Protein AF-A0A7S1RTN8-F1 (afdb_monomer_lite)

Sequence (122 aa):
GVLTSPSHCTRFRGFDPRIYHPIDSIPSDAVILLLIDGVSTAAHLGLPLRWCVLLPMEILCLASYGLTVFTGASGEDLHTGIYCLAFLTAITIAGSLSKREHEYGEREVWTDLLNEKSLRCE

Organism: Alexandrium catenella (NCBI:txid2925)

Structure (mmCIF, N/CA/C/O backbone):
data_AF-A0A7S1RTN8-F1
#
_entry.id   AF-A0A7S1RTN8-F1
#
loop_
_atom_site.group_PDB
_atom_site.id
_atom_site.type_symbol
_atom_site.label_atom_id
_atom_site.label_alt_id
_atom_site.label_comp_id
_atom_site.label_asym_id
_atom_site.label_entity_id
_atom_site.label_seq_id
_atom_site.pdbx_PDB_ins_code
_atom_site.Cartn_x
_atom_site.Cartn_y
_atom_site.Cartn_z
_atom_site.occupancy
_atom_site.B_iso_or_equiv
_atom_site.auth_seq_id
_atom_site.auth_comp_id
_atom_site.auth_asym_id
_atom_site.auth_atom_id
_atom_site.pdbx_PDB_model_num
ATOM 1 N N . GLY A 1 1 ? 1.403 -15.242 -19.574 1.00 44.47 1 GLY A N 1
ATOM 2 C CA . GLY A 1 1 ? 2.507 -15.099 -20.541 1.00 44.47 1 GLY A CA 1
ATOM 3 C C . GLY A 1 1 ? 3.063 -13.691 -20.527 1.00 44.47 1 GLY A C 1
ATOM 4 O O . GLY A 1 1 ? 2.900 -12.995 -21.511 1.00 44.47 1 GLY A O 1
ATOM 5 N N . VAL A 1 2 ? 3.686 -13.272 -19.419 1.00 49.06 2 VAL A N 1
ATOM 6 C CA . VAL A 1 2 ? 4.279 -11.923 -19.259 1.00 49.06 2 VAL A CA 1
ATOM 7 C C . VAL A 1 2 ? 5.787 -11.934 -19.573 1.00 49.06 2 VAL A C 1
ATOM 9 O O . VAL A 1 2 ? 6.344 -10.943 -20.023 1.00 49.06 2 VAL A O 1
ATOM 12 N N . LEU A 1 3 ? 6.439 -13.097 -19.460 1.00 49.47 3 LEU A N 1
ATOM 13 C CA . LEU A 1 3 ? 7.886 -13.266 -19.665 1.00 49.47 3 LEU A CA 1
ATOM 14 C C . LEU A 1 3 ? 8.354 -13.234 -21.131 1.00 49.47 3 LEU A C 1
ATOM 16 O O . LEU A 1 3 ? 9.554 -13.264 -21.375 1.00 49.47 3 LEU A O 1
ATOM 20 N N . THR A 1 4 ? 7.447 -13.184 -22.108 1.00 52.47 4 THR A N 1
ATOM 21 C CA . THR A 1 4 ? 7.804 -13.172 -23.540 1.00 52.47 4 THR A CA 1
ATOM 22 C C . THR A 1 4 ? 7.675 -11.795 -24.187 1.00 52.47 4 THR A C 1
ATOM 24 O O . THR A 1 4 ? 7.833 -11.691 -25.401 1.00 52.47 4 THR A O 1
ATOM 27 N N . SER A 1 5 ? 7.372 -10.739 -23.420 1.00 59.66 5 SER A N 1
ATOM 28 C CA . SER A 1 5 ? 7.313 -9.393 -23.994 1.00 59.66 5 SER A CA 1
ATOM 29 C C . SER A 1 5 ? 8.721 -8.931 -24.401 1.00 59.66 5 SER A C 1
ATOM 31 O O . SER A 1 5 ? 9.625 -8.963 -23.558 1.00 59.66 5 SER A O 1
ATOM 33 N N . PRO A 1 6 ? 8.926 -8.460 -25.648 1.00 61.41 6 PRO A N 1
ATOM 34 C CA . PRO A 1 6 ? 10.224 -7.983 -26.137 1.00 61.41 6 PRO A CA 1
ATOM 35 C C . PRO A 1 6 ? 10.868 -6.924 -25.230 1.00 61.41 6 PRO A C 1
ATOM 37 O O . PRO A 1 6 ? 12.087 -6.917 -25.057 1.00 61.41 6 PRO A O 1
ATOM 40 N N . SER A 1 7 ? 10.040 -6.096 -24.587 1.00 61.41 7 SER A N 1
ATOM 41 C CA . SER A 1 7 ? 10.443 -5.020 -23.677 1.00 61.41 7 SER A CA 1
ATOM 42 C C . SER A 1 7 ? 11.124 -5.505 -22.389 1.00 61.41 7 SER A C 1
ATOM 44 O O . SER A 1 7 ? 12.024 -4.836 -21.877 1.00 61.41 7 SER A O 1
ATOM 46 N N . HIS A 1 8 ? 10.763 -6.684 -21.869 1.00 61.00 8 HIS A N 1
ATOM 47 C CA . HIS A 1 8 ? 11.448 -7.259 -20.704 1.00 61.00 8 HIS A CA 1
ATOM 48 C C . HIS A 1 8 ? 12.825 -7.811 -21.089 1.00 61.00 8 HIS A C 1
ATOM 50 O O . HIS A 1 8 ? 13.794 -7.656 -20.343 1.00 61.00 8 HIS A O 1
ATOM 56 N N . CYS A 1 9 ? 12.951 -8.403 -22.281 1.00 65.00 9 CYS A N 1
ATOM 57 C CA . CYS A 1 9 ? 14.220 -8.944 -22.767 1.00 65.00 9 CYS A CA 1
ATOM 58 C C . CYS A 1 9 ? 15.269 -7.856 -23.044 1.00 65.00 9 CYS A C 1
ATOM 60 O O . CYS A 1 9 ? 16.458 -8.089 -22.818 1.00 65.00 9 CYS A O 1
ATOM 62 N N . THR A 1 10 ? 14.861 -6.672 -23.510 1.00 68.44 10 THR A N 1
ATOM 63 C CA . THR A 1 10 ? 15.782 -5.542 -23.734 1.00 68.44 10 THR A CA 1
ATOM 64 C C . THR A 1 10 ? 16.345 -4.995 -22.425 1.00 68.44 10 THR A C 1
ATOM 66 O O . THR A 1 10 ? 17.533 -4.676 -22.356 1.00 68.44 10 THR A O 1
ATOM 69 N N . ARG A 1 11 ? 15.536 -4.990 -21.359 1.00 65.62 11 ARG A N 1
ATOM 70 C CA . ARG A 1 11 ? 15.937 -4.490 -20.040 1.00 65.62 11 ARG A CA 1
ATOM 71 C C . ARG A 1 11 ? 16.964 -5.391 -19.350 1.00 65.62 11 ARG A C 1
ATOM 73 O O . ARG A 1 11 ? 17.952 -4.893 -18.820 1.00 65.62 11 ARG A O 1
ATOM 80 N N . PHE A 1 12 ? 16.808 -6.715 -19.450 1.00 68.75 12 PHE A N 1
ATOM 81 C CA . PHE A 1 12 ? 17.825 -7.675 -18.981 1.00 68.75 12 PHE A CA 1
ATOM 82 C C . PHE A 1 12 ? 19.175 -7.531 -19.696 1.00 68.75 12 PHE A C 1
ATOM 84 O O . PHE A 1 12 ? 20.207 -7.913 -19.151 1.00 68.75 12 PHE A O 1
ATOM 91 N N . ARG A 1 13 ? 19.182 -6.975 -20.911 1.00 77.25 13 ARG A N 1
ATOM 92 C CA . ARG A 1 13 ? 20.401 -6.696 -21.680 1.00 77.25 13 ARG A CA 1
ATOM 93 C C . ARG A 1 13 ? 21.003 -5.316 -21.389 1.00 77.25 13 ARG A C 1
ATOM 95 O O . ARG A 1 13 ? 21.981 -4.954 -22.033 1.00 77.25 13 ARG A O 1
ATOM 102 N N . GLY A 1 14 ? 20.442 -4.561 -20.441 1.00 72.56 14 GLY A N 1
ATOM 103 C CA . GLY A 1 14 ? 20.922 -3.232 -20.058 1.00 72.56 14 GLY A CA 1
ATOM 104 C C . GLY A 1 14 ? 20.532 -2.112 -21.026 1.00 72.56 14 GLY A C 1
ATOM 105 O O . GLY A 1 14 ? 21.054 -1.008 -20.907 1.00 72.56 14 GLY A O 1
ATOM 106 N N . PHE A 1 15 ? 19.633 -2.374 -21.978 1.00 74.12 15 PHE A N 1
ATOM 107 C CA . PHE A 1 15 ? 19.115 -1.345 -22.874 1.00 74.12 15 PHE A CA 1
ATOM 108 C C . PHE A 1 15 ? 17.855 -0.716 -22.292 1.00 74.12 15 PHE A C 1
ATOM 110 O O . PHE A 1 15 ? 16.986 -1.420 -21.777 1.00 74.12 1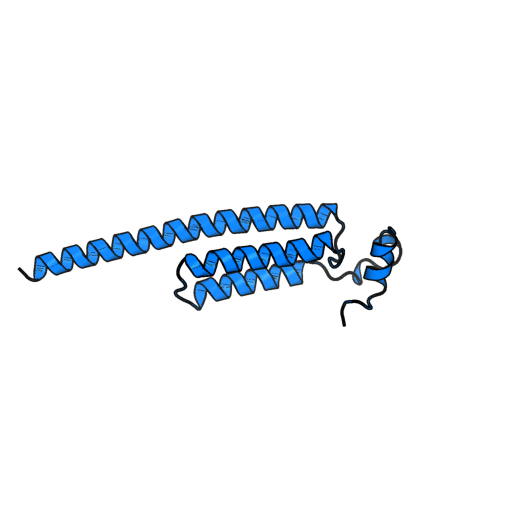5 PHE A O 1
ATOM 117 N N . ASP A 1 16 ? 17.749 0.605 -22.422 1.00 67.06 16 ASP A N 1
ATOM 118 C CA . ASP A 1 16 ? 16.547 1.337 -22.046 1.00 67.06 16 ASP A CA 1
ATOM 119 C C . ASP A 1 16 ? 15.407 0.998 -23.032 1.00 67.06 16 ASP A C 1
ATOM 121 O O . ASP A 1 16 ? 15.510 1.308 -24.227 1.00 67.06 16 ASP A O 1
ATOM 125 N N . PRO A 1 17 ? 14.328 0.327 -22.581 1.00 64.62 17 PRO A N 1
ATOM 126 C CA . PRO A 1 17 ? 13.216 -0.064 -23.443 1.00 64.62 17 PRO A CA 1
ATOM 127 C C . PRO A 1 17 ? 12.467 1.137 -24.037 1.00 64.62 17 PRO A C 1
ATOM 129 O O . PRO A 1 17 ? 11.834 0.981 -25.085 1.00 64.62 17 PRO A O 1
ATOM 132 N N . ARG A 1 18 ? 12.579 2.333 -23.440 1.00 66.00 18 ARG A N 1
ATOM 133 C CA . ARG A 1 18 ? 11.936 3.564 -23.934 1.00 66.00 18 ARG A CA 1
ATOM 134 C C . ARG A 1 18 ? 12.508 4.053 -25.262 1.00 66.00 18 ARG A C 1
ATOM 136 O O . ARG A 1 18 ? 11.848 4.797 -25.977 1.00 66.00 18 ARG A O 1
ATOM 143 N N . ILE A 1 19 ? 13.720 3.620 -25.608 1.00 71.56 19 ILE A N 1
ATOM 144 C CA . ILE A 1 19 ? 14.379 3.982 -26.869 1.00 71.56 19 ILE A CA 1
ATOM 145 C C . ILE A 1 19 ? 13.813 3.166 -28.042 1.00 71.56 19 ILE A C 1
ATOM 147 O O . ILE A 1 19 ? 13.777 3.648 -29.172 1.00 71.56 19 ILE A O 1
ATOM 151 N N . TYR A 1 20 ? 13.371 1.932 -27.785 1.00 66.88 20 TYR A N 1
ATOM 152 C CA . TYR A 1 20 ? 13.016 0.966 -28.831 1.00 66.88 20 TYR A CA 1
ATOM 153 C C . TYR A 1 20 ? 11.511 0.748 -28.987 1.00 66.88 20 TYR A C 1
ATOM 155 O O . TYR A 1 20 ? 11.074 0.257 -30.028 1.00 66.88 20 TYR A O 1
ATOM 163 N N . HIS A 1 21 ? 10.719 1.108 -27.976 1.00 65.75 21 HIS A N 1
ATOM 164 C CA . HIS A 1 21 ? 9.272 0.946 -27.991 1.00 65.75 21 HIS A CA 1
ATOM 165 C C . HIS A 1 21 ? 8.561 2.303 -27.894 1.00 65.75 21 HIS A C 1
ATOM 167 O O . HIS A 1 21 ? 8.948 3.133 -27.072 1.00 65.75 21 HIS A O 1
ATOM 173 N N . PRO A 1 22 ? 7.516 2.547 -28.711 1.00 66.56 22 PRO A N 1
ATOM 174 C CA . PRO A 1 22 ? 6.717 3.762 -28.608 1.00 66.56 22 PRO A CA 1
ATOM 175 C C . PRO A 1 22 ? 6.112 3.866 -27.203 1.00 66.56 22 PRO A C 1
ATOM 177 O O . PRO A 1 22 ? 5.616 2.872 -26.668 1.00 66.56 22 PRO A O 1
ATOM 180 N N . ILE A 1 23 ? 6.162 5.070 -26.625 1.00 60.62 23 ILE A N 1
ATOM 181 C CA . ILE A 1 23 ? 5.749 5.389 -25.244 1.00 60.62 23 ILE A CA 1
ATOM 182 C C . ILE A 1 23 ? 4.338 4.859 -24.928 1.00 60.62 23 ILE A C 1
ATOM 184 O O . ILE A 1 23 ? 4.092 4.392 -23.821 1.00 60.62 23 ILE A O 1
ATOM 188 N N . ASP A 1 24 ? 3.456 4.805 -25.926 1.00 61.47 24 ASP A N 1
ATOM 189 C CA . ASP A 1 24 ? 2.072 4.330 -25.796 1.00 61.47 24 ASP A CA 1
ATOM 190 C C . ASP A 1 24 ? 1.932 2.809 -25.581 1.00 61.47 24 ASP A C 1
ATOM 192 O O . ASP A 1 24 ? 0.837 2.313 -25.320 1.00 61.47 24 ASP A O 1
ATOM 196 N N . SER A 1 25 ? 3.021 2.044 -25.713 1.00 60.19 25 SER A N 1
ATOM 197 C CA . SER A 1 25 ? 3.013 0.577 -25.604 1.00 60.19 25 SER A CA 1
ATOM 198 C C . SER A 1 25 ? 3.550 0.037 -24.278 1.00 60.19 25 SER A C 1
ATOM 200 O O . SER A 1 25 ? 3.464 -1.170 -24.040 1.00 60.19 25 SER A O 1
ATOM 202 N N . ILE A 1 26 ? 4.089 0.899 -23.408 1.00 62.34 26 ILE A N 1
ATOM 203 C CA . ILE A 1 26 ? 4.554 0.490 -22.081 1.00 62.34 26 ILE A CA 1
ATOM 204 C C . ILE A 1 26 ? 3.364 0.603 -21.119 1.00 62.34 26 ILE A C 1
ATOM 206 O O . ILE A 1 26 ? 2.899 1.714 -20.859 1.00 62.34 26 ILE A O 1
ATOM 210 N N . PRO A 1 27 ? 2.827 -0.516 -20.600 1.00 66.31 27 PRO A N 1
ATOM 211 C CA . PRO A 1 27 ? 1.745 -0.454 -19.630 1.00 66.31 27 PRO A CA 1
ATOM 212 C C . PRO A 1 27 ? 2.246 0.253 -18.368 1.00 66.31 27 PRO A C 1
ATOM 214 O O . PRO A 1 27 ? 3.229 -0.173 -17.768 1.00 66.31 27 PRO A O 1
ATOM 217 N N . SER A 1 28 ? 1.572 1.339 -17.984 1.00 75.44 28 SER A N 1
ATOM 218 C CA . SER A 1 28 ? 1.885 2.066 -16.754 1.00 75.44 28 SER A CA 1
ATOM 219 C C . SER A 1 28 ? 1.664 1.175 -15.531 1.00 75.44 28 SER A C 1
ATOM 221 O O . SER A 1 28 ? 0.643 0.482 -15.427 1.00 75.44 28 SER A O 1
ATOM 223 N N . ASP A 1 29 ? 2.575 1.266 -14.559 1.00 79.56 29 ASP A N 1
ATOM 224 C CA . ASP A 1 29 ? 2.470 0.576 -13.266 1.00 79.56 29 ASP A CA 1
ATOM 225 C C . ASP A 1 29 ? 1.206 0.985 -12.477 1.00 79.56 29 ASP A C 1
ATOM 227 O O . ASP A 1 29 ? 0.823 0.305 -11.523 1.00 79.56 29 ASP A O 1
ATOM 231 N N . ALA A 1 30 ? 0.511 2.050 -12.897 1.00 82.25 30 ALA A N 1
ATOM 232 C CA . ALA A 1 30 ? -0.740 2.517 -12.309 1.00 82.25 30 ALA A CA 1
ATOM 233 C C . ALA A 1 30 ? -1.798 1.412 -12.170 1.00 82.25 30 ALA A C 1
ATOM 235 O O . ALA A 1 30 ? -2.492 1.370 -11.160 1.00 82.25 30 ALA A O 1
ATOM 236 N N . VAL A 1 31 ? -1.906 0.487 -13.133 1.00 83.00 31 VAL A N 1
ATOM 237 C CA . VAL A 1 31 ? -2.875 -0.624 -13.048 1.00 83.00 31 VAL A CA 1
ATOM 238 C C . VAL A 1 31 ? -2.507 -1.593 -11.923 1.00 83.00 31 VAL A C 1
ATOM 240 O O . VAL A 1 31 ? -3.381 -2.044 -11.187 1.00 83.00 31 VAL A O 1
ATOM 243 N N . ILE A 1 32 ? -1.216 -1.896 -11.761 1.00 81.50 32 ILE A N 1
ATOM 244 C CA . ILE A 1 32 ? -0.720 -2.788 -10.704 1.00 81.50 32 ILE A CA 1
ATOM 245 C C . ILE A 1 32 ? -0.925 -2.131 -9.339 1.00 81.50 32 ILE A C 1
ATOM 247 O O . ILE A 1 32 ? -1.442 -2.766 -8.421 1.00 81.50 32 ILE A O 1
ATOM 251 N N . LEU A 1 33 ? -0.577 -0.849 -9.221 1.00 82.75 33 LEU A N 1
ATOM 252 C CA . LEU A 1 33 ? -0.773 -0.074 -7.997 1.00 82.75 33 LEU A CA 1
ATOM 253 C C . LEU A 1 33 ? -2.256 0.040 -7.630 1.00 82.75 33 LEU A C 1
ATOM 255 O O . LEU A 1 33 ? -2.603 -0.148 -6.469 1.00 82.75 33 LEU A O 1
ATOM 259 N N . LEU A 1 34 ? -3.134 0.261 -8.611 1.00 86.62 34 LEU A N 1
ATOM 260 C CA . LEU A 1 34 ? -4.580 0.324 -8.400 1.00 86.62 34 LEU A CA 1
ATOM 261 C C . LEU A 1 34 ? -5.157 -1.026 -7.955 1.00 86.62 34 LEU A C 1
ATOM 263 O O . LEU A 1 34 ? -6.059 -1.063 -7.124 1.00 86.62 34 LEU A O 1
ATOM 267 N N . LEU A 1 35 ? -4.642 -2.142 -8.479 1.00 86.25 35 LEU A N 1
ATOM 268 C CA . LEU A 1 35 ? -5.044 -3.475 -8.023 1.00 86.25 35 LEU A CA 1
ATOM 269 C C . LEU A 1 35 ? -4.592 -3.739 -6.586 1.00 86.25 35 LEU A C 1
ATOM 271 O O . LEU A 1 35 ? -5.370 -4.276 -5.800 1.00 86.25 35 LEU A O 1
ATOM 275 N N . ILE A 1 36 ? -3.362 -3.354 -6.238 1.00 84.12 36 ILE A N 1
ATOM 276 C CA . ILE A 1 36 ? -2.849 -3.465 -4.867 1.00 84.12 36 ILE A CA 1
ATOM 277 C C . ILE A 1 36 ? -3.713 -2.637 -3.912 1.00 84.12 36 ILE A C 1
ATOM 279 O O . ILE A 1 36 ? -4.150 -3.153 -2.883 1.00 84.12 36 ILE A O 1
ATOM 283 N N . ASP A 1 37 ? -3.994 -1.387 -4.275 1.00 85.19 37 ASP A N 1
ATOM 284 C CA . ASP A 1 37 ? -4.839 -0.490 -3.492 1.00 85.19 37 ASP A CA 1
ATOM 285 C C . ASP A 1 37 ? -6.255 -1.058 -3.340 1.00 85.19 37 ASP A C 1
ATOM 287 O O . ASP A 1 37 ? -6.730 -1.242 -2.225 1.00 85.19 37 ASP A O 1
ATOM 291 N N . GLY A 1 38 ? -6.880 -1.483 -4.440 1.00 86.94 38 GLY A N 1
ATOM 292 C CA . GLY A 1 38 ? -8.222 -2.058 -4.427 1.00 86.94 38 GLY A CA 1
ATOM 293 C C . GLY A 1 38 ? -8.339 -3.328 -3.580 1.00 86.94 38 GLY A C 1
ATOM 294 O O . GLY A 1 38 ? -9.307 -3.471 -2.833 1.00 86.94 38 GLY A O 1
ATOM 295 N N . VAL A 1 39 ? -7.361 -4.239 -3.644 1.00 85.38 39 VAL A N 1
ATO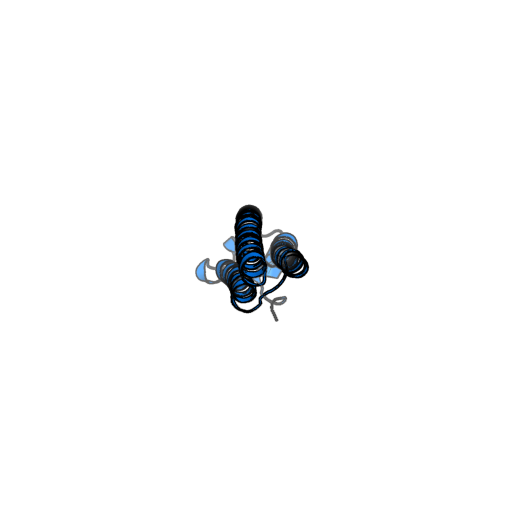M 296 C CA . VAL A 1 39 ? -7.330 -5.440 -2.785 1.00 85.38 39 VAL A CA 1
ATOM 297 C C . VAL A 1 39 ? -7.155 -5.053 -1.320 1.00 85.38 39 VAL A C 1
ATOM 299 O O . VAL A 1 39 ? -7.843 -5.606 -0.461 1.00 85.38 39 VAL A O 1
ATOM 302 N N . SER A 1 40 ? -6.283 -4.083 -1.039 1.00 80.81 40 SER A N 1
ATOM 303 C CA . SER A 1 40 ? -6.083 -3.553 0.308 1.00 80.81 40 SER A CA 1
ATOM 304 C C . SER A 1 40 ? -7.385 -2.963 0.859 1.00 80.81 40 SER A C 1
ATOM 306 O O . SER A 1 40 ? -7.884 -3.412 1.892 1.00 80.81 40 SER A O 1
ATOM 308 N N . THR A 1 41 ? -8.028 -2.054 0.118 1.00 84.25 41 THR A N 1
ATOM 309 C CA . THR A 1 41 ? -9.321 -1.453 0.479 1.00 84.25 41 THR A CA 1
ATOM 310 C C . THR A 1 41 ? -10.422 -2.499 0.650 1.00 84.25 41 THR A C 1
ATOM 312 O O . THR A 1 41 ? -11.165 -2.454 1.631 1.00 84.25 41 THR A O 1
ATOM 315 N N . ALA A 1 42 ? -10.530 -3.468 -0.261 1.00 84.56 42 ALA A N 1
ATOM 316 C CA . ALA A 1 42 ? -11.535 -4.523 -0.169 1.00 84.56 42 ALA A CA 1
ATOM 317 C C . ALA A 1 42 ? -11.326 -5.408 1.068 1.00 84.56 42 ALA A C 1
ATOM 319 O O . ALA A 1 42 ? -12.299 -5.765 1.732 1.00 84.56 42 ALA A O 1
ATOM 320 N N . ALA A 1 43 ? -10.075 -5.723 1.416 1.00 80.38 43 ALA A N 1
ATOM 321 C CA . ALA A 1 43 ? -9.762 -6.461 2.635 1.00 80.38 43 ALA A CA 1
ATOM 322 C C . ALA A 1 43 ? -10.128 -5.671 3.902 1.00 80.38 43 ALA A C 1
ATOM 324 O O . ALA A 1 43 ? -10.567 -6.281 4.875 1.00 80.38 43 ALA A O 1
ATOM 325 N N . HIS A 1 44 ? -9.999 -4.339 3.880 1.00 75.50 44 HIS A N 1
ATOM 326 C CA . HIS A 1 44 ? -10.441 -3.480 4.983 1.00 75.50 44 HIS A CA 1
ATOM 327 C C . HIS A 1 44 ? -11.955 -3.452 5.151 1.00 75.50 44 HIS A C 1
ATOM 329 O O . HIS A 1 44 ? -12.447 -3.548 6.269 1.00 75.50 44 HIS A O 1
ATOM 335 N N . LEU A 1 45 ? -12.693 -3.289 4.054 1.00 80.25 45 LEU A N 1
ATOM 336 C CA . LEU A 1 45 ? -14.145 -3.118 4.113 1.00 80.25 45 LEU A CA 1
ATOM 337 C C . LEU A 1 45 ? -14.884 -4.447 4.287 1.00 80.25 45 LEU A C 1
ATOM 339 O O . LEU A 1 45 ? -15.939 -4.495 4.913 1.00 80.25 45 LEU A O 1
ATOM 343 N N . GLY A 1 46 ? -14.366 -5.515 3.681 1.00 74.62 46 GLY A N 1
ATOM 344 C CA . GLY A 1 46 ? -15.080 -6.781 3.550 1.00 74.62 46 GLY A CA 1
ATOM 345 C C . GLY A 1 46 ? -14.911 -7.728 4.729 1.00 74.62 46 GLY A C 1
ATOM 346 O O . GLY A 1 46 ? -15.710 -8.653 4.878 1.00 74.62 46 GLY A O 1
ATOM 347 N N . LEU A 1 47 ? -13.880 -7.545 5.554 1.00 68.94 47 LEU A N 1
ATOM 348 C CA . LEU A 1 47 ? -13.583 -8.482 6.622 1.00 68.94 47 LEU A CA 1
ATOM 349 C C . LEU A 1 47 ? -13.314 -7.729 7.931 1.00 68.94 47 LEU A C 1
ATOM 351 O O . LEU A 1 47 ? -12.473 -6.834 7.944 1.00 68.94 47 LEU A O 1
ATOM 355 N N . PRO A 1 48 ? -13.931 -8.133 9.059 1.00 69.12 48 PRO A N 1
ATOM 356 C CA . PRO A 1 48 ? -13.528 -7.694 10.396 1.00 69.12 48 PRO A CA 1
ATOM 357 C C . PRO A 1 48 ? -12.192 -8.364 10.774 1.00 69.12 48 PRO A C 1
ATOM 359 O O . PRO A 1 48 ? -12.086 -9.121 11.744 1.00 69.12 48 PRO A O 1
ATOM 362 N N . LEU A 1 49 ? -11.173 -8.187 9.931 1.00 63.84 49 LEU A N 1
ATOM 363 C CA . LEU A 1 49 ? -9.862 -8.784 10.106 1.00 63.84 49 LEU A CA 1
ATOM 364 C C . LEU A 1 49 ? -9.120 -8.043 11.203 1.00 63.84 49 LEU A C 1
ATOM 366 O O . LEU A 1 49 ? -8.911 -6.837 11.152 1.00 63.84 49 LEU A O 1
ATOM 370 N N . ARG A 1 50 ? -8.646 -8.821 12.171 1.00 74.94 50 ARG A N 1
ATOM 371 C CA . ARG A 1 50 ? -7.719 -8.351 13.195 1.00 74.94 50 ARG A CA 1
ATOM 372 C C . ARG A 1 50 ? -6.406 -7.911 12.541 1.00 74.94 50 ARG A C 1
ATOM 374 O O . ARG A 1 50 ? -5.949 -8.553 11.589 1.00 74.94 50 ARG A O 1
ATOM 381 N N . TRP A 1 51 ? -5.741 -6.921 13.143 1.00 77.06 51 TRP A N 1
ATOM 382 C CA . TRP A 1 51 ? -4.374 -6.465 12.820 1.00 77.06 51 TRP A CA 1
ATOM 383 C C . TRP A 1 51 ? -3.405 -7.559 12.394 1.00 77.06 51 TRP A C 1
ATOM 385 O O . TRP A 1 51 ? -2.606 -7.375 11.479 1.00 77.06 51 TRP A O 1
ATOM 395 N N . CYS A 1 52 ? -3.490 -8.707 13.065 1.00 79.69 52 CYS A N 1
ATOM 396 C CA . CYS A 1 52 ? -2.620 -9.852 12.852 1.00 79.69 52 CYS A CA 1
ATOM 397 C C . CYS A 1 52 ? -2.635 -10.384 11.412 1.00 79.69 52 CYS A C 1
ATOM 399 O O . CYS A 1 52 ? -1.640 -10.961 10.993 1.00 79.69 52 CYS A O 1
ATOM 401 N N . VAL A 1 53 ? -3.733 -10.218 10.668 1.00 82.56 53 VAL A N 1
ATOM 402 C CA . VAL A 1 53 ? -3.842 -10.676 9.271 1.00 82.56 53 VAL A CA 1
ATOM 403 C C . VAL A 1 53 ? -3.646 -9.529 8.287 1.00 82.56 53 VAL A C 1
ATOM 405 O O . VAL A 1 53 ? -3.115 -9.723 7.196 1.00 82.56 53 VAL A O 1
ATOM 408 N N . LEU A 1 54 ? -4.034 -8.321 8.684 1.00 83.69 54 LEU A N 1
ATOM 409 C CA . LEU A 1 54 ? -3.941 -7.155 7.825 1.00 83.69 54 LEU A CA 1
ATOM 410 C C . LEU A 1 54 ? -2.488 -6.756 7.540 1.00 83.69 54 LEU A C 1
ATOM 412 O O . LEU A 1 54 ? -2.110 -6.558 6.390 1.00 83.69 54 LEU A O 1
ATOM 416 N N . LEU A 1 55 ? -1.659 -6.719 8.581 1.00 85.75 55 LEU A N 1
ATOM 417 C CA . LEU A 1 55 ? -0.254 -6.341 8.473 1.00 85.75 55 LEU A CA 1
ATOM 418 C C . LEU A 1 55 ? 0.569 -7.271 7.554 1.00 85.75 55 LEU A C 1
ATOM 420 O O . LEU A 1 55 ? 1.271 -6.761 6.682 1.00 85.75 55 LEU A O 1
ATOM 424 N N . PRO A 1 56 ? 0.497 -8.616 7.661 1.00 89.31 56 PRO A N 1
ATOM 425 C CA . PRO A 1 56 ? 1.197 -9.479 6.713 1.00 89.31 56 PRO A CA 1
ATOM 426 C C . PRO A 1 56 ? 0.661 -9.349 5.282 1.00 89.31 56 PRO A C 1
ATOM 428 O O . PRO A 1 56 ? 1.444 -9.486 4.347 1.00 89.31 56 PRO A O 1
ATOM 431 N N . MET A 1 57 ? -0.628 -9.048 5.088 1.00 87.69 57 MET A N 1
ATOM 432 C CA . MET A 1 57 ? -1.182 -8.798 3.753 1.00 87.69 57 MET A CA 1
ATOM 433 C C . MET A 1 57 ? -0.595 -7.518 3.136 1.00 87.69 57 MET A C 1
ATOM 435 O O . MET A 1 57 ? -0.094 -7.563 2.015 1.00 87.69 57 MET A O 1
ATOM 439 N N . GLU A 1 58 ? -0.543 -6.418 3.892 1.00 88.25 58 GLU A N 1
ATOM 440 C CA . GLU A 1 58 ? 0.096 -5.164 3.462 1.00 88.25 58 GLU A CA 1
ATOM 441 C C . GLU A 1 58 ? 1.582 -5.368 3.109 1.00 88.25 58 GLU A C 1
ATOM 443 O O . GLU A 1 58 ? 2.059 -4.883 2.079 1.00 88.25 58 GLU A O 1
ATOM 448 N N . ILE A 1 59 ? 2.309 -6.152 3.915 1.00 92.06 59 ILE A N 1
ATOM 449 C CA . ILE A 1 59 ? 3.708 -6.513 3.636 1.00 92.06 59 ILE A CA 1
ATOM 450 C C . ILE A 1 59 ? 3.819 -7.330 2.346 1.00 92.06 59 ILE A C 1
ATOM 452 O O . ILE A 1 59 ? 4.714 -7.068 1.544 1.00 92.06 59 ILE A O 1
ATOM 456 N N . LEU A 1 60 ? 2.930 -8.302 2.119 1.00 91.75 60 LEU A N 1
ATOM 457 C CA . LEU A 1 60 ? 2.923 -9.096 0.888 1.00 91.75 60 LEU A CA 1
ATOM 458 C C . LEU A 1 60 ? 2.652 -8.226 -0.344 1.00 91.75 60 LEU A C 1
ATOM 460 O O . LEU A 1 60 ? 3.318 -8.403 -1.364 1.00 91.75 60 LEU A O 1
ATOM 464 N N . CYS A 1 61 ? 1.744 -7.255 -0.245 1.00 88.81 61 CYS A N 1
ATOM 465 C CA . CYS A 1 61 ?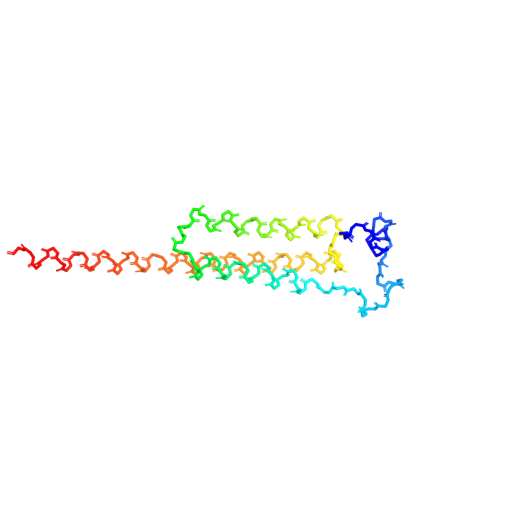 1.492 -6.280 -1.303 1.00 88.81 61 CYS A CA 1
ATOM 466 C C . CYS A 1 61 ? 2.748 -5.458 -1.629 1.00 88.81 61 CYS A C 1
ATOM 468 O O . CYS A 1 61 ? 3.170 -5.424 -2.789 1.00 88.81 61 CYS A O 1
ATOM 470 N N . LEU A 1 62 ? 3.400 -4.876 -0.618 1.00 92.81 62 LEU A N 1
ATOM 471 C CA . LEU A 1 62 ? 4.653 -4.133 -0.800 1.00 92.81 62 LEU A CA 1
ATOM 472 C C . LEU A 1 62 ? 5.771 -5.011 -1.371 1.00 92.81 62 LEU A C 1
ATOM 474 O O . LEU A 1 62 ? 6.466 -4.601 -2.300 1.00 92.81 62 LEU A O 1
ATOM 478 N N . ALA A 1 63 ? 5.922 -6.232 -0.857 1.00 94.19 63 ALA A N 1
ATOM 479 C CA . ALA A 1 63 ? 6.918 -7.187 -1.327 1.00 94.19 63 ALA A CA 1
ATOM 480 C C . ALA A 1 63 ? 6.673 -7.589 -2.786 1.00 94.19 63 ALA A C 1
ATOM 482 O O . ALA A 1 63 ? 7.625 -7.695 -3.557 1.00 94.19 63 ALA A O 1
ATOM 483 N N . SER A 1 64 ? 5.410 -7.769 -3.183 1.00 91.06 64 SER A N 1
ATOM 484 C CA . SER A 1 64 ? 5.047 -8.105 -4.561 1.00 91.06 64 SER A CA 1
ATOM 485 C C . SER A 1 64 ? 5.428 -6.986 -5.535 1.00 91.06 64 SER A C 1
ATOM 487 O O . SER A 1 64 ? 6.048 -7.260 -6.563 1.00 91.06 64 SER A O 1
ATOM 489 N N . TYR A 1 65 ? 5.169 -5.724 -5.174 1.00 89.69 65 TYR A N 1
ATOM 490 C CA . TYR A 1 65 ? 5.575 -4.581 -5.989 1.00 89.69 65 TYR A CA 1
ATOM 491 C C . TYR A 1 65 ? 7.100 -4.417 -5.999 1.00 89.69 65 TYR A C 1
ATOM 493 O O . TYR A 1 65 ? 7.705 -4.292 -7.064 1.00 89.69 65 TYR A O 1
ATOM 501 N N . GLY A 1 66 ? 7.753 -4.541 -4.841 1.00 92.44 66 GLY A N 1
ATOM 502 C CA . GLY A 1 66 ? 9.213 -4.530 -4.744 1.00 92.44 66 GLY A CA 1
ATOM 503 C C . GLY A 1 66 ? 9.860 -5.581 -5.650 1.00 92.44 66 GLY A C 1
ATOM 504 O O . GLY A 1 66 ? 10.776 -5.263 -6.408 1.00 92.44 66 GLY A O 1
ATOM 505 N N . LEU A 1 67 ? 9.332 -6.809 -5.659 1.00 92.12 67 LEU A N 1
ATOM 506 C CA . LEU A 1 67 ? 9.792 -7.873 -6.550 1.00 92.12 67 LEU A CA 1
ATOM 507 C C . LEU A 1 67 ? 9.683 -7.451 -8.023 1.00 92.12 67 LEU A C 1
ATOM 509 O O . LEU A 1 67 ? 10.636 -7.650 -8.775 1.00 92.12 67 LEU A O 1
ATOM 513 N N . THR A 1 68 ? 8.574 -6.831 -8.443 1.00 87.62 68 THR A N 1
ATOM 514 C CA . THR A 1 68 ? 8.423 -6.364 -9.836 1.00 87.62 68 THR A CA 1
ATOM 515 C C . THR A 1 68 ? 9.433 -5.284 -10.224 1.00 87.62 68 THR A C 1
ATOM 517 O O . THR A 1 68 ? 9.966 -5.323 -11.336 1.00 87.62 68 THR A O 1
ATOM 520 N N . VAL A 1 69 ? 9.770 -4.377 -9.302 1.00 89.31 69 VAL A N 1
ATOM 521 C CA . VAL A 1 69 ? 10.774 -3.325 -9.526 1.00 89.31 69 VAL A CA 1
ATOM 522 C C . VAL A 1 69 ? 12.179 -3.928 -9.639 1.00 89.31 69 VAL A C 1
ATOM 524 O O . VAL A 1 69 ? 12.886 -3.661 -10.610 1.00 89.31 69 VAL A O 1
ATOM 527 N N . PHE A 1 70 ? 12.580 -4.794 -8.701 1.00 88.12 70 PHE A N 1
ATOM 528 C CA . PHE A 1 70 ? 13.941 -5.353 -8.665 1.00 88.12 70 PHE A CA 1
ATOM 529 C C . PHE A 1 70 ? 14.206 -6.430 -9.721 1.00 88.12 70 PHE A C 1
ATOM 531 O O . PHE A 1 70 ? 15.345 -6.596 -10.151 1.00 88.12 70 PHE A O 1
ATOM 538 N N . THR A 1 71 ? 13.176 -7.152 -10.164 1.00 86.31 71 THR A N 1
ATOM 539 C CA . THR A 1 71 ? 13.312 -8.147 -11.245 1.00 86.31 71 THR A CA 1
ATOM 540 C C . THR A 1 71 ? 13.253 -7.528 -12.643 1.00 86.31 71 THR A C 1
ATOM 542 O O . THR A 1 71 ? 13.447 -8.240 -13.626 1.00 86.31 71 THR A O 1
ATOM 545 N N . GLY A 1 72 ? 12.987 -6.219 -12.759 1.00 79.88 72 GLY A N 1
ATOM 546 C CA . GLY A 1 72 ? 12.806 -5.546 -14.051 1.00 79.88 72 GLY A CA 1
ATOM 547 C C . GLY A 1 72 ? 11.503 -5.927 -14.766 1.00 79.88 72 GLY A C 1
ATOM 548 O O . GLY A 1 72 ? 11.374 -5.710 -15.973 1.00 79.88 72 GLY A O 1
ATOM 549 N N . ALA A 1 73 ? 10.549 -6.505 -14.031 1.00 81.50 73 ALA A N 1
ATOM 550 C CA . ALA A 1 73 ? 9.212 -6.825 -14.522 1.00 81.50 73 ALA A CA 1
ATOM 551 C C . ALA A 1 73 ? 8.278 -5.602 -14.548 1.00 81.50 73 ALA A C 1
ATOM 553 O O . ALA A 1 73 ? 7.227 -5.659 -15.177 1.00 81.50 73 ALA A O 1
ATOM 554 N N . SER A 1 74 ? 8.648 -4.501 -13.889 1.00 80.56 74 SER A N 1
ATOM 555 C CA . SER A 1 74 ? 7.977 -3.205 -14.042 1.00 80.56 74 SER A CA 1
ATOM 556 C C . SER A 1 74 ? 8.233 -2.615 -15.439 1.00 80.56 74 SER A C 1
ATOM 558 O O . SER A 1 74 ? 9.293 -2.842 -16.038 1.00 80.56 74 SER A O 1
ATOM 560 N N . GLY A 1 75 ? 7.260 -1.869 -15.969 1.00 74.56 75 GLY A N 1
ATOM 561 C CA . GLY A 1 75 ? 7.415 -1.092 -17.206 1.00 74.56 75 GLY A CA 1
ATOM 562 C C . GLY A 1 75 ? 8.170 0.226 -16.996 1.00 74.56 75 GLY A C 1
ATOM 563 O O . GLY A 1 75 ? 8.688 0.803 -17.950 1.00 74.56 75 GLY A O 1
ATOM 564 N N . GLU A 1 76 ? 8.277 0.677 -15.746 1.00 80.88 76 GLU A N 1
ATOM 565 C CA . GLU A 1 76 ? 8.842 1.972 -15.363 1.00 80.88 76 GLU A CA 1
ATOM 566 C C . GLU A 1 76 ? 10.352 1.916 -15.154 1.00 80.88 76 GLU A C 1
ATOM 568 O O . GLU A 1 76 ? 10.890 0.879 -14.770 1.00 80.88 76 GLU A O 1
ATOM 573 N N . ASP A 1 77 ? 11.054 3.039 -15.332 1.00 84.19 77 ASP A N 1
ATOM 574 C CA . ASP A 1 77 ? 12.489 3.142 -15.031 1.00 84.19 77 ASP A CA 1
ATOM 575 C C . ASP A 1 77 ? 12.790 2.781 -13.575 1.00 84.19 77 ASP A C 1
ATOM 577 O O . ASP A 1 77 ? 11.964 2.974 -12.686 1.00 84.19 77 ASP A O 1
ATOM 581 N N . LEU A 1 78 ? 14.011 2.306 -13.304 1.00 84.44 78 LEU A N 1
ATOM 582 C CA . LEU A 1 78 ? 14.392 1.871 -11.955 1.00 84.44 78 LEU A CA 1
ATOM 583 C C . LEU A 1 78 ? 14.230 3.001 -10.926 1.00 84.44 78 LEU A C 1
ATOM 585 O O . LEU A 1 78 ? 13.715 2.768 -9.838 1.00 84.44 78 LEU A O 1
ATOM 589 N N . HIS A 1 79 ? 14.624 4.228 -11.281 1.00 87.44 79 HIS A N 1
ATOM 590 C CA . HIS A 1 79 ? 14.454 5.393 -10.412 1.00 87.44 79 HIS A CA 1
ATOM 591 C C . HIS A 1 79 ? 12.977 5.664 -10.112 1.00 87.44 79 HIS A C 1
ATOM 593 O O . HIS A 1 79 ? 12.611 5.791 -8.946 1.00 87.44 79 HIS A O 1
ATOM 599 N N . THR A 1 80 ? 12.127 5.687 -11.141 1.00 87.75 80 THR A N 1
ATOM 600 C CA . THR A 1 80 ? 10.678 5.883 -10.995 1.00 87.75 80 THR A CA 1
ATOM 601 C C . THR A 1 80 ? 10.052 4.786 -10.138 1.00 87.75 80 THR A C 1
ATOM 603 O O . THR A 1 80 ? 9.352 5.099 -9.179 1.00 87.75 80 THR A O 1
ATOM 606 N N . GLY A 1 81 ? 10.378 3.517 -10.398 1.00 88.62 81 GLY A N 1
ATOM 607 C CA . GLY A 1 81 ? 9.900 2.382 -9.606 1.00 88.62 81 GLY A CA 1
ATOM 608 C C . GLY A 1 81 ? 10.311 2.465 -8.132 1.00 88.62 81 GLY A C 1
ATOM 609 O O . GLY A 1 81 ? 9.499 2.185 -7.253 1.00 88.62 81 GLY A O 1
ATOM 610 N N . ILE A 1 82 ? 11.535 2.921 -7.834 1.00 91.06 82 ILE A N 1
ATOM 611 C CA . ILE A 1 82 ? 11.992 3.155 -6.452 1.00 91.06 82 ILE A CA 1
ATOM 612 C C . ILE A 1 82 ? 11.186 4.279 -5.785 1.00 91.06 82 ILE A C 1
ATOM 614 O O . ILE A 1 82 ? 10.770 4.119 -4.636 1.00 91.06 82 ILE A O 1
ATOM 618 N N . TYR A 1 83 ? 10.929 5.393 -6.480 1.00 92.56 83 TYR A N 1
ATOM 619 C CA . TYR A 1 83 ? 10.0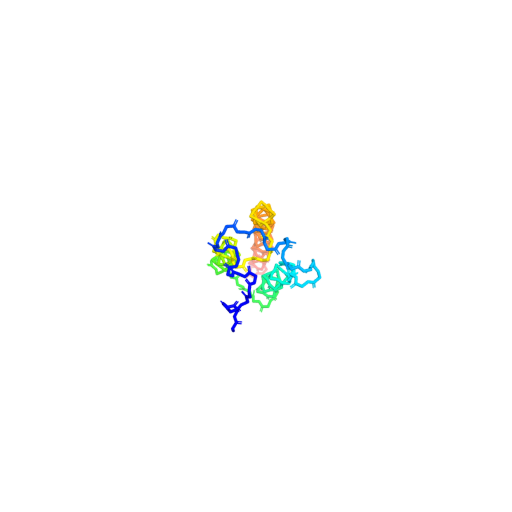98 6.477 -5.940 1.00 92.56 83 TYR A CA 1
ATOM 620 C C . TYR A 1 83 ? 8.659 6.018 -5.681 1.00 92.56 83 TYR A C 1
ATOM 622 O O . TYR A 1 83 ? 8.117 6.291 -4.608 1.00 92.56 83 TYR A O 1
ATOM 630 N N . CYS A 1 84 ? 8.062 5.273 -6.613 1.00 90.62 84 CYS A N 1
ATOM 631 C CA . CYS A 1 84 ? 6.737 4.681 -6.446 1.00 90.62 84 CYS A CA 1
ATOM 632 C C . CYS A 1 84 ? 6.696 3.717 -5.254 1.00 90.62 84 CYS A C 1
ATOM 634 O O . CYS A 1 84 ? 5.773 3.790 -4.447 1.00 90.62 84 CYS A O 1
ATOM 636 N N . LEU A 1 85 ? 7.715 2.867 -5.086 1.00 91.31 85 LEU A N 1
ATOM 637 C CA . LEU A 1 85 ? 7.810 1.939 -3.958 1.00 91.31 85 LEU A CA 1
ATOM 638 C C . LEU A 1 85 ? 7.934 2.685 -2.622 1.00 91.31 85 LEU A C 1
ATOM 640 O O . LEU A 1 85 ? 7.264 2.326 -1.653 1.00 91.31 85 LEU A O 1
ATOM 644 N N . ALA A 1 86 ? 8.754 3.738 -2.566 1.00 93.69 86 ALA A N 1
ATOM 645 C CA . ALA A 1 86 ? 8.900 4.569 -1.373 1.00 93.69 86 ALA A CA 1
ATOM 646 C C . ALA A 1 86 ? 7.575 5.252 -1.000 1.00 93.69 86 ALA A C 1
ATOM 648 O O . ALA A 1 86 ? 7.172 5.231 0.164 1.00 93.69 86 ALA A O 1
ATOM 649 N N . PHE A 1 87 ? 6.869 5.799 -1.990 1.00 93.19 87 PHE A N 1
ATOM 650 C CA . PHE A 1 87 ? 5.574 6.441 -1.788 1.00 93.19 87 PHE A CA 1
ATOM 651 C C . PHE A 1 87 ? 4.496 5.444 -1.340 1.00 93.19 87 PHE A C 1
ATOM 653 O O . PHE A 1 87 ? 3.795 5.695 -0.360 1.00 93.19 87 PHE A O 1
ATOM 660 N N . LEU A 1 88 ? 4.424 4.276 -1.986 1.00 89.88 88 LEU A N 1
ATOM 661 C CA . LEU A 1 88 ? 3.519 3.189 -1.606 1.00 89.88 88 LEU A CA 1
ATOM 662 C C . LEU A 1 88 ? 3.783 2.723 -0.168 1.00 89.88 88 LEU A C 1
ATOM 664 O O . LEU A 1 88 ? 2.846 2.519 0.603 1.00 89.88 88 LEU A O 1
ATOM 668 N N . THR A 1 89 ? 5.055 2.616 0.222 1.00 92.62 89 THR A N 1
ATOM 669 C CA . THR A 1 89 ? 5.451 2.264 1.594 1.00 92.62 89 THR A CA 1
ATOM 670 C C . THR A 1 89 ? 4.994 3.327 2.592 1.00 92.62 89 THR A C 1
ATOM 672 O O . THR A 1 89 ? 4.417 2.987 3.623 1.00 92.62 89 THR A O 1
ATOM 675 N N . ALA A 1 90 ? 5.196 4.612 2.284 1.00 94.06 90 ALA A N 1
ATOM 676 C CA . ALA A 1 90 ? 4.776 5.714 3.147 1.00 94.06 90 ALA A CA 1
ATOM 677 C C . ALA A 1 90 ? 3.251 5.746 3.346 1.00 94.06 90 ALA A C 1
ATOM 679 O O . ALA A 1 90 ? 2.788 5.856 4.483 1.00 94.06 90 ALA A O 1
ATOM 680 N N . ILE A 1 91 ? 2.476 5.587 2.266 1.00 90.12 91 ILE A N 1
ATOM 681 C CA . ILE A 1 91 ? 1.009 5.498 2.336 1.00 90.12 91 ILE A CA 1
ATOM 682 C C . ILE A 1 91 ? 0.582 4.285 3.154 1.00 90.12 91 ILE A C 1
ATOM 684 O O . ILE A 1 91 ? -0.303 4.407 3.997 1.00 90.12 91 ILE A O 1
ATOM 688 N N . THR A 1 92 ? 1.222 3.133 2.941 1.00 89.81 92 THR A N 1
ATOM 689 C CA . THR A 1 92 ? 0.901 1.912 3.687 1.00 89.81 92 THR A CA 1
ATOM 690 C C . THR A 1 92 ? 1.109 2.140 5.180 1.00 89.81 92 THR A C 1
ATOM 692 O O . THR A 1 92 ? 0.174 1.934 5.940 1.00 89.81 92 THR A O 1
ATOM 695 N N . ILE A 1 93 ? 2.263 2.677 5.599 1.00 91.31 93 ILE A N 1
ATOM 696 C CA . ILE A 1 93 ? 2.552 2.981 7.013 1.00 91.31 93 ILE A CA 1
ATOM 697 C C . ILE A 1 93 ? 1.530 3.964 7.595 1.00 91.31 93 ILE A C 1
ATOM 699 O O . ILE A 1 93 ? 0.996 3.719 8.677 1.00 91.31 93 ILE A O 1
ATOM 703 N N . ALA A 1 94 ? 1.249 5.067 6.896 1.00 91.50 94 ALA A N 1
ATOM 704 C CA . ALA A 1 94 ? 0.269 6.053 7.347 1.00 91.50 94 ALA A CA 1
ATOM 705 C C . ALA A 1 94 ? -1.128 5.424 7.493 1.00 91.50 94 ALA A C 1
ATOM 707 O O . ALA A 1 94 ? -1.809 5.635 8.498 1.00 91.50 94 ALA A O 1
ATOM 708 N N . GLY A 1 95 ? -1.518 4.584 6.532 1.00 87.06 95 GLY A N 1
ATOM 709 C CA . GLY A 1 95 ? -2.748 3.805 6.573 1.00 87.06 95 GLY A CA 1
ATOM 710 C C . GLY A 1 95 ? -2.783 2.831 7.751 1.00 87.06 95 GLY A C 1
ATOM 711 O O . GLY A 1 95 ? -3.789 2.773 8.455 1.00 87.06 95 GLY A O 1
ATOM 712 N N . SER A 1 96 ? -1.697 2.101 8.017 1.00 87.31 96 SER A N 1
ATOM 713 C CA . SER A 1 96 ? -1.603 1.190 9.162 1.00 87.31 96 SER A CA 1
ATOM 714 C C . SER A 1 96 ? -1.699 1.952 10.494 1.00 87.31 96 SER A C 1
ATOM 716 O O . SER A 1 96 ? -2.354 1.496 11.425 1.00 87.31 96 SER A O 1
ATOM 718 N N . LEU A 1 97 ? -1.104 3.141 10.613 1.00 89.38 97 LEU A N 1
ATOM 719 C CA . LEU A 1 97 ? -1.247 3.958 11.825 1.00 89.38 97 LEU A CA 1
ATOM 720 C C . LEU A 1 97 ? -2.692 4.427 12.028 1.00 89.38 97 LEU A C 1
ATOM 722 O O . LEU A 1 97 ? -3.239 4.255 13.116 1.00 89.38 97 LEU A O 1
ATOM 726 N N . SER A 1 98 ? -3.326 4.940 10.972 1.00 88.88 98 SER A N 1
ATOM 727 C CA . SER A 1 98 ? -4.706 5.436 11.029 1.00 88.88 98 SER A CA 1
ATOM 728 C C . SER A 1 98 ? -5.705 4.341 11.412 1.00 88.88 98 SER A C 1
ATOM 730 O O . SER A 1 98 ? -6.555 4.535 12.280 1.00 88.88 98 SER A O 1
ATOM 732 N N . LYS A 1 99 ? -5.570 3.142 10.840 1.00 83.88 99 LYS A N 1
ATOM 733 C CA . LYS A 1 99 ? -6.427 2.007 11.207 1.00 83.88 99 LYS A CA 1
ATOM 734 C C . LYS A 1 99 ? -6.211 1.609 12.673 1.00 83.88 99 LYS A C 1
ATOM 736 O O . LYS A 1 99 ? -7.147 1.155 13.326 1.00 83.88 99 LYS A O 1
ATOM 741 N N . ARG A 1 100 ? -4.976 1.713 13.192 1.00 86.81 100 ARG A N 1
ATOM 742 C CA . ARG A 1 100 ? -4.656 1.301 14.570 1.00 86.81 100 ARG A CA 1
ATOM 743 C C . ARG A 1 100 ? -5.332 2.222 15.573 1.00 86.81 100 ARG A C 1
ATOM 745 O O . ARG A 1 100 ? -5.822 1.754 16.596 1.00 86.81 100 ARG A O 1
ATOM 752 N N . GLU A 1 101 ? -5.358 3.508 15.257 1.00 90.31 101 GLU A N 1
ATOM 753 C CA . GLU A 1 101 ? -6.105 4.510 16.007 1.00 90.31 101 GLU A CA 1
ATOM 754 C C . GLU A 1 101 ? -7.612 4.221 15.971 1.00 90.31 101 GLU A C 1
ATOM 756 O O . GLU A 1 101 ? -8.255 4.224 17.018 1.00 90.31 101 GLU A O 1
ATOM 761 N N . HIS A 1 102 ? -8.156 3.863 14.803 1.00 86.81 102 HIS A N 1
ATOM 762 C CA . HIS A 1 102 ? -9.571 3.514 14.670 1.00 86.81 102 HIS A CA 1
ATOM 763 C C . HIS A 1 102 ? -9.968 2.308 15.534 1.00 86.81 102 HIS A C 1
ATOM 765 O O . HIS A 1 102 ? -10.919 2.394 16.306 1.00 86.81 102 HIS A O 1
ATOM 771 N N . GLU A 1 103 ? -9.201 1.213 15.481 1.00 87.06 103 GLU A N 1
ATOM 772 C CA . GLU A 1 103 ? -9.473 0.034 16.314 1.00 87.06 103 GLU A CA 1
ATOM 773 C C . GLU A 1 103 ? -9.364 0.344 17.813 1.00 87.06 103 GLU A C 1
ATOM 775 O O . GLU A 1 103 ? -10.115 -0.206 18.621 1.00 87.06 103 GLU A O 1
ATOM 780 N N . TYR A 1 104 ? -8.421 1.203 18.207 1.00 89.88 104 TYR A N 1
ATOM 781 C CA . TYR A 1 104 ? -8.313 1.628 19.598 1.00 89.88 104 TYR A CA 1
ATOM 782 C C . TYR A 1 104 ? -9.579 2.372 20.045 1.00 89.88 104 TYR A C 1
ATOM 784 O O . TYR A 1 104 ? -10.140 2.030 21.086 1.00 89.88 104 TYR A O 1
ATOM 792 N N . GLY A 1 105 ? -10.071 3.303 19.223 1.00 92.81 105 GLY A N 1
ATOM 793 C CA . GLY A 1 105 ? -11.312 4.031 19.490 1.00 92.81 105 GLY A CA 1
ATOM 794 C C . GLY A 1 105 ? -12.537 3.116 19.573 1.00 92.81 105 GLY A C 1
ATOM 795 O O . GLY A 1 105 ? -13.338 3.241 20.496 1.00 92.81 105 GLY A O 1
ATOM 796 N N . GLU A 1 106 ? -12.665 2.135 18.674 1.00 89.88 106 GLU A N 1
ATOM 797 C CA . GLU A 1 106 ? -13.756 1.150 18.740 1.00 89.88 106 GLU A CA 1
ATOM 798 C C . GLU A 1 106 ? -13.731 0.343 20.046 1.00 89.88 106 GLU A C 1
ATOM 800 O O . GLU A 1 106 ? -14.779 0.083 20.644 1.00 89.88 106 GLU A O 1
ATOM 805 N N . ARG A 1 107 ? -12.537 -0.043 20.515 1.00 92.00 107 ARG A N 1
ATOM 806 C CA . ARG A 1 107 ? -12.377 -0.785 21.775 1.00 92.00 107 ARG A CA 1
ATOM 807 C C . ARG A 1 107 ? -12.739 0.054 22.990 1.00 92.00 107 ARG A C 1
ATOM 809 O O . ARG A 1 107 ? -13.374 -0.484 23.891 1.00 92.00 107 ARG A O 1
ATOM 816 N N . GLU A 1 108 ? -12.357 1.326 23.003 1.00 96.19 108 GLU A N 1
ATOM 817 C CA . GLU A 1 108 ? -12.685 2.263 24.082 1.00 96.19 108 GLU A CA 1
ATOM 818 C C . GLU A 1 108 ? -14.205 2.450 24.201 1.00 96.19 108 GLU A C 1
ATOM 820 O O . GLU A 1 108 ? -14.787 2.204 25.261 1.00 96.19 108 GLU A O 1
ATOM 825 N N . VAL A 1 109 ? -14.875 2.720 23.076 1.00 96.06 109 VAL A N 1
ATOM 826 C CA . VAL A 1 109 ? -16.342 2.829 23.020 1.00 96.06 109 VAL A CA 1
ATOM 827 C C . VAL A 1 109 ? -17.015 1.529 23.469 1.00 96.06 109 VAL A C 1
ATOM 829 O O . VAL A 1 109 ? -18.007 1.549 24.202 1.00 96.06 109 VAL A O 1
ATOM 832 N N . TRP A 1 110 ? -16.482 0.375 23.060 1.00 94.69 110 TRP A N 1
ATOM 833 C CA . TRP A 1 110 ? -17.011 -0.919 23.487 1.00 94.69 110 TRP A CA 1
ATOM 834 C C . TRP A 1 110 ? -16.865 -1.139 24.997 1.00 94.69 110 TRP A C 1
ATOM 836 O O . TRP A 1 110 ? -17.795 -1.638 25.637 1.00 94.69 110 TRP A O 1
ATOM 846 N N . THR A 1 111 ? -15.724 -0.770 25.585 1.00 96.25 111 THR A N 1
ATOM 847 C CA . THR A 1 111 ? -15.518 -0.882 27.035 1.00 96.25 111 THR A CA 1
ATOM 848 C C . THR A 1 111 ? -16.446 0.035 27.821 1.00 96.25 111 THR A C 1
ATOM 850 O O . THR A 1 111 ? -17.019 -0.409 28.817 1.00 96.25 111 THR A O 1
ATOM 853 N N . ASP A 1 112 ? -16.681 1.255 27.342 1.00 96.69 112 ASP A N 1
ATOM 854 C CA . ASP A 1 112 ? -17.606 2.195 27.978 1.00 96.69 112 ASP A CA 1
ATOM 855 C C . ASP A 1 112 ? -19.043 1.668 27.961 1.00 96.69 112 ASP A C 1
ATOM 857 O O . ASP A 1 112 ? -19.719 1.650 28.991 1.00 96.69 112 ASP A O 1
ATOM 861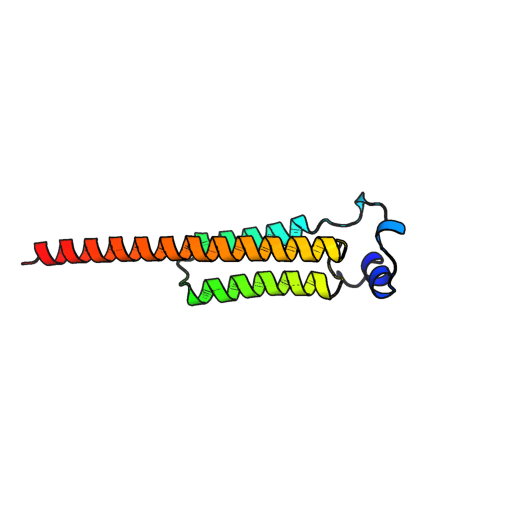 N N . LEU A 1 113 ? -19.484 1.113 26.827 1.00 96.19 113 LEU A N 1
ATOM 862 C CA . LEU A 1 113 ? -20.798 0.474 26.711 1.00 96.19 113 LEU A CA 1
ATOM 863 C C . LEU A 1 113 ? -20.973 -0.712 27.670 1.00 96.19 113 LEU A C 1
ATOM 865 O O . LEU A 1 113 ? -22.073 -0.938 28.183 1.00 96.19 113 LEU A O 1
ATOM 869 N N . LEU A 1 114 ? -19.917 -1.496 27.908 1.00 95.62 114 LEU A N 1
ATOM 870 C CA . LEU A 1 114 ? -19.957 -2.598 28.873 1.00 95.62 114 LEU A CA 1
ATOM 871 C C . LEU A 1 114 ? -20.048 -2.090 30.315 1.00 95.62 114 LEU A C 1
ATOM 873 O O . LEU A 1 114 ? -20.824 -2.647 31.095 1.00 95.62 114 LEU A O 1
ATOM 877 N N . ASN A 1 115 ? -19.313 -1.028 30.647 1.00 95.44 115 ASN A N 1
ATOM 878 C CA . ASN A 1 115 ? -19.362 -0.391 31.964 1.00 95.44 115 ASN A CA 1
ATOM 879 C C . ASN A 1 115 ? -20.737 0.233 32.246 1.00 95.44 115 ASN A C 1
ATOM 881 O O . ASN A 1 115 ? -21.269 0.104 33.346 1.00 95.44 115 ASN A O 1
ATOM 885 N N . GLU A 1 116 ? -21.373 0.856 31.251 1.00 95.81 116 GLU A N 1
ATOM 886 C CA . GLU A 1 116 ? -22.741 1.359 31.416 1.00 95.81 116 GLU A CA 1
ATOM 887 C C . GLU A 1 116 ? -23.758 0.236 31.636 1.00 95.81 116 GLU A C 1
ATOM 889 O O . GLU A 1 116 ? -24.737 0.416 32.362 1.00 95.81 116 GLU A O 1
ATOM 894 N N . LYS A 1 117 ? -23.561 -0.925 31.000 1.00 94.25 117 LYS A N 1
ATOM 895 C CA . LYS A 1 117 ? -24.449 -2.077 31.185 1.00 94.25 117 LYS A CA 1
ATOM 896 C C . LYS A 1 117 ? -24.292 -2.719 32.557 1.00 94.25 117 LYS A C 1
ATOM 898 O O . LYS A 1 117 ? -25.311 -3.091 33.132 1.00 94.25 117 LYS A O 1
ATOM 903 N N . SER A 1 118 ? -23.071 -2.845 33.081 1.00 92.94 118 SER A N 1
ATOM 904 C CA . SER A 1 118 ? -22.857 -3.430 34.412 1.00 92.94 118 SER A CA 1
ATOM 905 C C . SER A 1 118 ? -23.532 -2.603 35.507 1.00 92.94 118 SER A C 1
ATOM 907 O O . SER A 1 118 ? -24.189 -3.178 36.368 1.00 92.94 118 SER A O 1
ATOM 909 N N . LEU A 1 119 ? -23.498 -1.270 35.400 1.00 90.00 119 LEU A N 1
ATOM 910 C CA . LEU A 1 119 ? -24.168 -0.350 36.330 1.00 90.00 119 LEU A CA 1
ATOM 911 C C . LEU A 1 119 ? -25.704 -0.439 36.325 1.00 90.00 119 LEU A C 1
ATOM 913 O O . LEU A 1 119 ? -26.335 0.025 37.266 1.00 90.00 119 LEU A O 1
ATOM 917 N N . ARG A 1 120 ? -26.324 -0.980 35.267 1.00 84.81 120 ARG A N 1
ATOM 918 C CA . ARG A 1 120 ? -27.793 -1.117 35.161 1.00 84.81 120 ARG A CA 1
ATOM 919 C C . ARG A 1 120 ? -28.315 -2.472 35.643 1.00 84.81 120 ARG A C 1
ATOM 921 O O . ARG A 1 120 ? -29.529 -2.672 35.657 1.00 84.81 120 ARG A O 1
ATOM 928 N N . CYS A 1 121 ? -27.423 -3.416 35.934 1.00 79.81 121 CYS A N 1
ATOM 929 C CA . CYS A 1 121 ? -27.774 -4.765 36.378 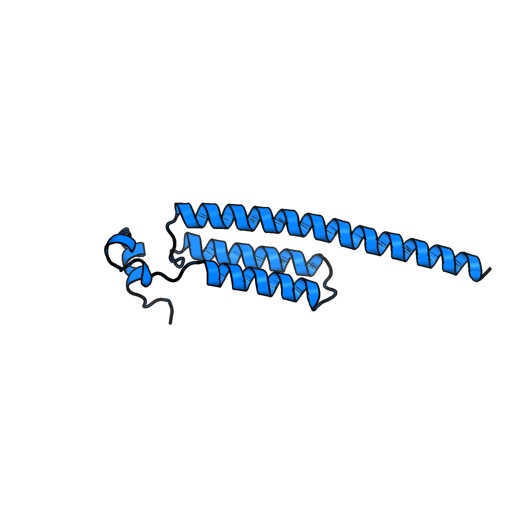1.00 79.81 121 CYS A CA 1
ATOM 930 C C . CYS A 1 121 ? -27.583 -4.982 37.890 1.00 79.81 121 CYS A C 1
ATOM 932 O O . CYS A 1 121 ? -27.916 -6.068 38.365 1.00 79.81 121 CYS A O 1
ATOM 934 N N . GLU A 1 122 ? -27.087 -3.977 38.616 1.00 53.56 122 GLU A N 1
ATOM 935 C CA . GLU A 1 122 ? -27.165 -3.855 40.082 1.00 53.56 122 GLU A CA 1
ATOM 936 C C . GLU A 1 122 ? -28.336 -2.950 40.485 1.00 53.56 122 GLU A C 1
ATOM 938 O O . GLU A 1 122 ? -28.981 -3.261 41.513 1.00 53.56 122 GLU A O 1
#

Foldseek 3Di:
DLVPPPLLVCVVVVHDSPVVDPPVPQDACVVLVVVLVVVLVCCVVVDPDDPVPSVVSLVVSLVVLVCCLVSVVHSDDNVVSVVVSVVSVVVSVVVSVVVVVVVVVVVVVVVVVVVVVVVVVD

Radius of gyration: 21.45 Å; chains: 1; bounding box: 49×22×69 Å

Secondary structure (DSSP, 8-state):
--TT-HHHHHHHTT--HHHHS-GGGS--THHHHHHHHHHHHHHHHH----HHHHHHHHHHHHHHHHHHHHTT-SSS-HHHHHHHHHHHHHHHHHHHHHHHHHHHHHHHHHHHHHHHHHTT--

pLDDT: mean 81.38, std 12.13, range [44.47, 96.69]